Protein AF-A0A2L2Z3V4-F1 (afdb_monomer)

Foldseek 3Di:
DVFWPDKDFPDWDADPQKTKTKMKTWGQDPDPPVCCVVQDPDSIWIKIKIWIQRVVQRKIKIWIWTPRCCQAKIKIKIWMWGADPVDRPDIDIDIDIDIDGDDDPCVVVVVVD

Mean predicted aligned error: 7.24 Å

pLDDT: mean 84.67, std 14.36, range [53.47, 98.5]

Secondary structure (DSSP, 8-state):
-TTEEEEEEEEEEEETTEEEEEEEEEEE----HHHHHHH-S--EEEEEEEEEEETTTTEEEEEEEE-TTTTTEEEEEEEEEEEETTEEEEEEEEEEEEEEE-SSS-HHHHHT-

InterPro domains:
  IPR006797 PRELI/MSF1 domain [PF04707] (9-112)
  IPR006797 PRELI/MSF1 domain [PS50904] (1-113)
  IPR037365 Slowmo/Ups family [PTHR11158] (7-113)

Structure (mmCIF, N/CA/C/O backbone):
data_AF-A0A2L2Z3V4-F1
#
_entry.id   AF-A0A2L2Z3V4-F1
#
loop_
_atom_site.group_PDB
_atom_site.id
_atom_site.type_symbol
_atom_site.label_atom_id
_atom_site.label_alt_id
_atom_site.label_comp_id
_atom_site.label_asym_id
_atom_site.label_entity_id
_atom_site.label_seq_id
_atom_site.pdbx_PDB_ins_code
_atom_site.Cartn_x
_atom_site.Cartn_y
_atom_site.Cartn_z
_atom_site.occupancy
_atom_site.B_iso_or_equiv
_atom_site.auth_seq_id
_atom_site.auth_comp_id
_atom_site.auth_asym_id
_atom_site.auth_atom_id
_atom_site.pdbx_PDB_model_num
ATOM 1 N N . ASN A 1 1 ? -1.690 13.731 -5.949 1.00 60.56 1 ASN A N 1
ATOM 2 C CA . ASN A 1 1 ? -0.292 13.467 -6.341 1.00 60.56 1 ASN A CA 1
ATOM 3 C C . ASN A 1 1 ? -0.248 13.404 -7.866 1.00 60.56 1 ASN A C 1
ATOM 5 O O . ASN A 1 1 ? -0.842 12.477 -8.400 1.00 60.56 1 ASN A O 1
ATOM 9 N N . PRO A 1 2 ? 0.359 14.386 -8.558 1.00 70.00 2 PRO A N 1
ATOM 10 C CA . PRO A 1 2 ? 0.360 14.459 -10.025 1.00 70.00 2 PRO A CA 1
ATOM 11 C C . PRO A 1 2 ? 1.185 13.353 -10.701 1.00 70.00 2 PRO A C 1
ATOM 13 O O . PRO A 1 2 ? 1.034 13.143 -11.897 1.00 70.00 2 PRO A O 1
ATOM 16 N N . ALA A 1 3 ? 2.038 12.646 -9.952 1.00 76.88 3 ALA A N 1
ATOM 17 C CA . ALA A 1 3 ? 2.836 11.541 -10.474 1.00 76.88 3 ALA A CA 1
ATOM 18 C C . ALA A 1 3 ? 2.054 10.220 -10.574 1.00 76.88 3 ALA A C 1
ATOM 20 O O . ALA A 1 3 ? 2.490 9.314 -11.277 1.00 76.88 3 ALA A O 1
ATOM 21 N N . VAL A 1 4 ? 0.918 10.078 -9.878 1.00 80.75 4 VAL A N 1
ATOM 22 C CA . VAL A 1 4 ? 0.063 8.884 -9.979 1.00 80.75 4 VAL A CA 1
ATOM 23 C C . VAL A 1 4 ? -0.843 9.045 -11.190 1.00 80.75 4 VAL A C 1
ATOM 25 O O . VAL A 1 4 ? -1.701 9.925 -11.207 1.00 80.75 4 VAL A O 1
ATOM 28 N N . GLU A 1 5 ? -0.653 8.198 -12.196 1.00 85.25 5 GLU A N 1
ATOM 29 C CA . GLU A 1 5 ? -1.420 8.259 -13.442 1.00 85.25 5 GLU A CA 1
ATOM 30 C C . GLU A 1 5 ? -2.693 7.430 -13.373 1.00 85.25 5 GLU A C 1
ATOM 32 O O . GLU A 1 5 ? -3.724 7.819 -13.918 1.00 85.25 5 GLU A O 1
ATOM 37 N N . ALA A 1 6 ? -2.627 6.282 -12.701 1.00 87.06 6 ALA A N 1
ATOM 38 C CA . ALA A 1 6 ? -3.772 5.406 -12.552 1.00 87.06 6 ALA A CA 1
ATOM 39 C C . ALA A 1 6 ? -3.699 4.593 -11.262 1.00 87.06 6 ALA A C 1
ATOM 41 O O . ALA A 1 6 ? -2.627 4.299 -10.730 1.00 87.06 6 ALA A O 1
ATOM 42 N N . LEU A 1 7 ? -4.873 4.201 -10.782 1.00 92.25 7 LEU A N 1
ATOM 43 C CA . LEU A 1 7 ? -5.041 3.312 -9.646 1.00 92.25 7 LEU A CA 1
ATOM 44 C C . LEU A 1 7 ? -6.208 2.381 -9.950 1.00 92.25 7 LEU A C 1
ATOM 46 O O . LEU A 1 7 ? -7.317 2.837 -10.225 1.00 92.25 7 LEU A O 1
ATOM 50 N N . TYR A 1 8 ? -5.951 1.082 -9.886 1.00 95.31 8 TYR A N 1
ATOM 51 C CA . TYR A 1 8 ? -6.935 0.044 -10.163 1.00 95.31 8 TYR A CA 1
ATOM 52 C C . TYR A 1 8 ? -7.129 -0.829 -8.932 1.00 95.31 8 TYR A C 1
ATOM 54 O O . TYR A 1 8 ? -6.162 -1.218 -8.281 1.00 95.31 8 TYR A O 1
ATOM 62 N N . ILE A 1 9 ? -8.382 -1.154 -8.616 1.00 97.06 9 ILE A N 1
ATOM 63 C CA . ILE A 1 9 ? -8.702 -2.178 -7.620 1.00 97.06 9 ILE A CA 1
ATOM 64 C C . ILE A 1 9 ? -8.647 -3.516 -8.346 1.00 97.06 9 ILE A C 1
ATOM 66 O O . ILE A 1 9 ? -9.448 -3.761 -9.243 1.00 97.06 9 ILE A O 1
ATOM 70 N N . VAL A 1 10 ? -7.676 -4.345 -7.977 1.00 97.12 10 VAL A N 1
ATOM 71 C CA . VAL A 1 10 ? -7.502 -5.684 -8.550 1.00 97.12 10 VAL A CA 1
ATOM 72 C C . VAL A 1 10 ? -8.449 -6.660 -7.868 1.00 97.12 10 VAL A C 1
ATOM 74 O O . VAL A 1 10 ? -9.088 -7.463 -8.537 1.00 97.12 10 VAL A O 1
ATOM 77 N N . ASP A 1 11 ? -8.562 -6.557 -6.544 1.00 97.56 11 ASP A N 1
ATOM 78 C CA . ASP A 1 11 ? -9.466 -7.377 -5.749 1.00 97.56 11 ASP A CA 1
ATOM 79 C C . ASP A 1 11 ? -9.924 -6.624 -4.495 1.00 97.56 11 ASP A C 1
ATOM 81 O O . ASP A 1 11 ? -9.239 -5.725 -3.987 1.00 97.56 11 ASP A O 1
ATOM 85 N N . ARG A 1 12 ? -11.108 -6.977 -3.998 1.00 97.94 12 ARG A N 1
ATOM 86 C CA . ARG A 1 12 ? -11.669 -6.445 -2.761 1.00 97.94 12 ARG A CA 1
ATOM 87 C C . ARG A 1 12 ? -12.606 -7.461 -2.136 1.00 97.94 12 ARG A C 1
ATOM 89 O O . ARG A 1 12 ? -13.625 -7.820 -2.720 1.00 97.94 12 ARG A O 1
ATOM 96 N N . LEU A 1 13 ? -12.316 -7.819 -0.894 1.00 97.56 13 LEU A N 1
ATOM 97 C CA . LEU A 1 13 ? -13.096 -8.790 -0.143 1.00 97.56 13 LEU A CA 1
ATOM 98 C C . LEU A 1 13 ? -13.209 -8.399 1.325 1.00 97.56 13 LEU A C 1
ATOM 100 O O . LEU A 1 13 ? -12.453 -7.575 1.838 1.00 97.56 13 LEU A O 1
ATOM 104 N N . ILE A 1 14 ? -14.167 -9.012 2.009 1.00 97.56 14 ILE A N 1
ATOM 105 C CA . ILE A 1 14 ? -14.302 -8.910 3.458 1.00 97.56 14 ILE A CA 1
ATOM 106 C C . ILE A 1 14 ? -13.908 -10.260 4.048 1.00 97.56 14 ILE A C 1
ATOM 108 O O . ILE A 1 14 ? -14.489 -11.283 3.696 1.00 97.56 14 ILE A O 1
ATOM 112 N N . SER A 1 15 ? -12.949 -10.252 4.969 1.00 95.12 15 SER A N 1
ATOM 113 C CA . SER A 1 15 ? -12.515 -11.429 5.720 1.00 95.12 15 SER A CA 1
ATOM 114 C C . SER A 1 15 ? -12.573 -11.109 7.206 1.00 95.12 15 SER A C 1
ATOM 116 O O . SER A 1 15 ? -11.986 -10.129 7.648 1.00 95.12 15 SER A O 1
ATOM 118 N N . ASN A 1 16 ? -13.316 -11.891 7.993 1.00 93.81 16 ASN A N 1
ATOM 119 C CA . ASN A 1 16 ? -13.443 -11.691 9.444 1.00 93.81 16 ASN A CA 1
ATOM 120 C C . ASN A 1 16 ? -13.804 -10.247 9.863 1.00 93.81 16 ASN A C 1
ATOM 122 O O . ASN A 1 16 ? -13.290 -9.735 10.854 1.00 93.81 16 ASN A O 1
ATOM 126 N N . VAL A 1 17 ? -14.709 -9.588 9.124 1.00 94.75 17 VAL A N 1
ATOM 127 C CA . VAL A 1 17 ? -15.132 -8.182 9.348 1.00 94.75 17 VAL A CA 1
ATOM 128 C C . VAL A 1 17 ? -14.046 -7.142 8.995 1.00 94.75 17 VAL A C 1
ATOM 130 O O . VAL A 1 17 ? -14.266 -5.944 9.145 1.00 94.75 17 VAL A O 1
ATOM 133 N N . VAL A 1 18 ? -12.902 -7.567 8.460 1.00 97.50 18 VAL A N 1
ATOM 134 C CA . VAL A 1 18 ? -11.852 -6.694 7.918 1.00 97.50 18 VAL A CA 1
ATOM 135 C C . VAL A 1 18 ? -12.051 -6.546 6.413 1.00 97.50 18 VAL A C 1
ATOM 137 O O . VAL A 1 18 ? -12.184 -7.539 5.695 1.00 97.50 18 VAL A O 1
ATOM 140 N N . LEU A 1 19 ? -12.075 -5.306 5.923 1.00 98.25 19 LEU A N 1
ATOM 141 C CA . LEU A 1 19 ? -12.087 -5.027 4.489 1.00 98.25 19 LEU A CA 1
ATOM 142 C C . LEU A 1 19 ? -10.654 -5.101 3.965 1.00 98.25 19 LEU A C 1
ATOM 144 O O . LEU A 1 19 ? -9.817 -4.279 4.334 1.00 98.25 19 LEU A O 1
ATOM 148 N N . MET A 1 20 ? -10.397 -6.059 3.085 1.00 98.31 20 MET A N 1
ATOM 149 C CA . MET A 1 20 ? -9.118 -6.244 2.411 1.00 98.31 20 MET A CA 1
ATOM 150 C C . MET A 1 20 ? -9.253 -5.738 0.976 1.00 98.31 20 MET A C 1
ATOM 152 O O . MET A 1 20 ? -10.218 -6.053 0.279 1.00 98.31 20 MET A O 1
ATOM 156 N N . THR A 1 21 ? -8.324 -4.899 0.531 1.00 98.50 21 THR A N 1
ATOM 157 C CA . THR A 1 21 ? -8.296 -4.387 -0.845 1.00 98.50 21 THR A CA 1
ATOM 158 C C . THR A 1 21 ? -6.890 -4.519 -1.406 1.00 98.50 21 THR A C 1
ATOM 160 O O . THR A 1 21 ? -5.931 -4.056 -0.791 1.00 98.50 21 THR A O 1
ATOM 163 N N . LEU A 1 22 ? -6.792 -5.098 -2.600 1.00 98.06 22 LEU A N 1
ATOM 164 C CA . LEU A 1 22 ? -5.581 -5.127 -3.406 1.00 98.06 22 LEU A CA 1
ATOM 165 C C . LEU A 1 22 ? -5.693 -4.082 -4.516 1.00 98.06 22 LEU A C 1
ATOM 167 O O . LEU A 1 22 ? -6.642 -4.089 -5.307 1.00 98.06 22 LEU A O 1
ATOM 171 N N . ARG A 1 23 ? -4.714 -3.184 -4.588 1.00 97.69 23 ARG A N 1
ATOM 172 C CA . ARG A 1 23 ? -4.629 -2.134 -5.600 1.00 97.69 23 ARG A CA 1
ATOM 173 C C . ARG A 1 23 ? -3.353 -2.269 -6.416 1.00 97.69 23 ARG A C 1
ATOM 175 O O . ARG A 1 23 ? -2.289 -2.567 -5.880 1.0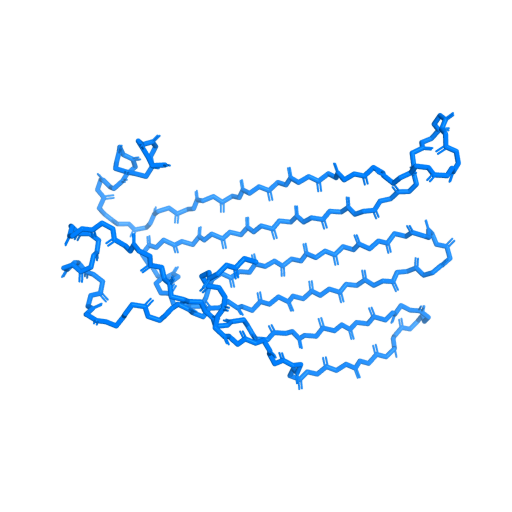0 97.69 23 ARG A O 1
ATOM 182 N N . LEU A 1 24 ? -3.475 -2.010 -7.712 1.00 96.38 24 LEU A N 1
ATOM 183 C CA . LEU A 1 24 ? -2.353 -1.769 -8.607 1.00 96.38 24 LEU A CA 1
ATOM 184 C C . LEU A 1 24 ? -2.264 -0.263 -8.845 1.00 96.38 24 LEU A C 1
ATOM 186 O O . LEU A 1 24 ? -3.209 0.357 -9.336 1.00 96.38 24 LEU A O 1
ATOM 190 N N . ILE A 1 25 ? -1.129 0.317 -8.489 1.00 93.94 25 ILE A N 1
ATOM 191 C CA . ILE A 1 25 ? -0.836 1.735 -8.657 1.00 93.94 25 ILE A CA 1
ATOM 192 C C . ILE A 1 25 ? 0.115 1.876 -9.838 1.00 93.94 25 ILE A C 1
ATOM 194 O O . ILE A 1 25 ? 1.114 1.165 -9.920 1.00 93.94 25 ILE A O 1
ATOM 198 N N . CYS A 1 26 ? -0.197 2.804 -10.732 1.00 90.25 26 CYS A N 1
ATOM 199 C CA . CYS A 1 26 ? 0.645 3.205 -11.846 1.00 90.25 26 CYS A CA 1
ATOM 200 C C . CYS A 1 26 ? 1.071 4.657 -11.634 1.00 90.25 26 CYS A C 1
ATOM 202 O O . CYS A 1 26 ? 0.227 5.547 -11.479 1.00 90.25 26 CYS A O 1
ATOM 204 N N . SER A 1 27 ? 2.374 4.907 -11.611 1.00 85.44 27 SER A N 1
ATOM 205 C CA . SER A 1 27 ? 2.931 6.243 -11.444 1.00 85.44 27 SER A CA 1
ATOM 206 C C . SER A 1 27 ? 4.061 6.506 -12.425 1.00 85.44 27 SER A C 1
ATOM 208 O O . SER A 1 27 ? 4.873 5.630 -12.711 1.00 85.44 27 SER A O 1
ATOM 210 N N . LYS A 1 28 ? 4.141 7.736 -12.932 1.00 77.94 28 LYS A N 1
ATOM 211 C CA . LYS A 1 28 ? 5.307 8.197 -13.680 1.00 77.94 28 LYS A CA 1
ATOM 212 C C . LYS A 1 28 ? 6.272 8.884 -12.740 1.00 77.94 28 LYS A C 1
ATOM 214 O O . LYS A 1 28 ? 5.994 9.970 -12.234 1.00 77.94 28 LYS A O 1
ATOM 219 N N . TRP A 1 29 ? 7.422 8.257 -12.531 1.00 66.75 29 TRP A N 1
ATOM 220 C CA . TRP A 1 29 ? 8.487 8.86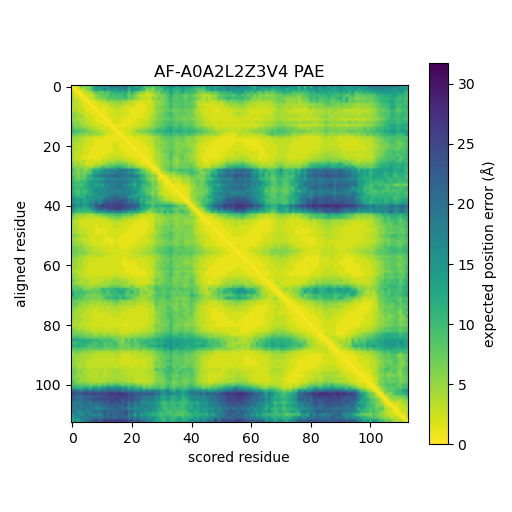3 -11.749 1.00 66.75 29 TRP A CA 1
ATOM 221 C C . TRP A 1 29 ? 9.316 9.766 -12.652 1.00 66.75 29 TRP A C 1
ATOM 223 O O . TRP A 1 29 ? 9.717 9.391 -13.758 1.00 66.75 29 TRP A O 1
ATOM 233 N N . GLY A 1 30 ? 9.612 10.965 -12.159 1.00 60.69 30 GLY A N 1
ATOM 234 C CA . GLY A 1 30 ? 10.690 11.786 -12.694 1.00 60.69 30 GLY A CA 1
ATOM 235 C C . GLY A 1 30 ? 12.027 11.181 -12.287 1.00 60.69 30 GLY A C 1
ATOM 236 O O . GLY A 1 30 ? 12.719 11.757 -11.457 1.00 60.69 30 GLY A O 1
ATOM 237 N N . LEU A 1 31 ? 12.359 9.994 -12.809 1.00 62.66 31 LEU A N 1
ATOM 238 C CA . LEU A 1 31 ? 13.636 9.363 -12.505 1.00 62.66 31 LEU A CA 1
ATOM 239 C C . LEU A 1 31 ? 14.770 10.289 -12.964 1.00 62.66 31 LEU A C 1
ATOM 241 O O . LEU A 1 31 ? 14.738 10.764 -14.109 1.00 62.66 31 LEU A O 1
ATOM 245 N N . PRO A 1 32 ? 15.783 10.536 -12.116 1.00 63.41 32 PRO A N 1
ATOM 246 C CA . PRO A 1 32 ? 16.982 11.224 -12.560 1.00 63.41 32 PRO A CA 1
ATOM 247 C C . PRO A 1 32 ? 17.623 10.463 -13.731 1.00 63.41 32 PRO A C 1
ATOM 249 O O . PRO A 1 32 ? 17.473 9.249 -13.889 1.00 63.41 32 PRO A O 1
ATOM 252 N N . SER A 1 33 ? 18.330 11.191 -14.594 1.00 67.00 33 SER A N 1
ATOM 253 C CA . SER A 1 33 ? 18.826 10.677 -15.879 1.00 67.00 33 SER A CA 1
ATOM 254 C C . SER A 1 33 ? 19.748 9.458 -15.753 1.00 67.00 33 SER A C 1
ATOM 256 O O . SER A 1 33 ? 19.778 8.623 -16.659 1.00 67.00 33 SER A O 1
ATOM 258 N N . TRP A 1 34 ? 20.468 9.325 -14.633 1.00 65.62 34 TRP A N 1
ATOM 259 C CA . TRP A 1 34 ? 21.286 8.150 -14.327 1.00 65.62 34 TRP A CA 1
ATOM 260 C C . TRP A 1 34 ? 20.418 6.904 -14.081 1.00 65.62 34 TRP A C 1
ATOM 262 O O . TRP A 1 34 ? 20.705 5.846 -14.638 1.00 65.62 34 TRP A O 1
ATOM 272 N N . ALA A 1 35 ? 19.319 7.045 -13.334 1.00 63.72 35 ALA A N 1
ATOM 273 C CA . ALA A 1 35 ? 18.409 5.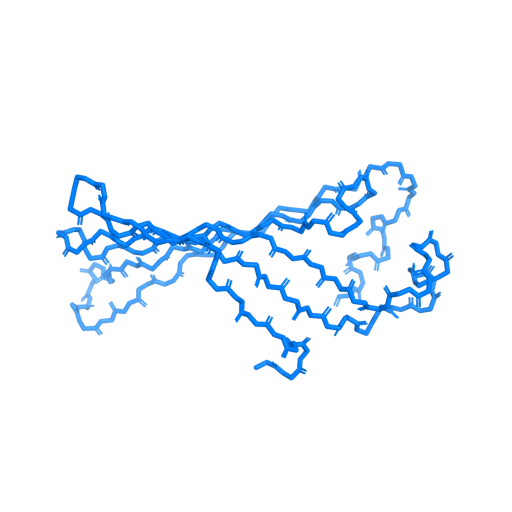952 -13.001 1.00 63.72 35 ALA A CA 1
ATOM 274 C C . ALA A 1 35 ? 17.629 5.508 -14.241 1.00 63.72 35 ALA A C 1
ATOM 276 O O . ALA A 1 35 ? 17.557 4.320 -14.532 1.00 63.72 35 ALA A O 1
ATOM 277 N N . ALA A 1 36 ? 17.152 6.459 -15.049 1.00 66.81 36 ALA A N 1
ATOM 278 C CA . ALA A 1 36 ? 16.469 6.165 -16.309 1.00 66.81 36 ALA A CA 1
ATOM 279 C C . ALA A 1 36 ? 17.355 5.409 -17.324 1.00 66.81 36 ALA A C 1
ATOM 281 O O . ALA A 1 36 ? 16.852 4.612 -18.114 1.00 66.81 36 ALA A O 1
ATOM 282 N N . ARG A 1 37 ? 18.676 5.644 -17.314 1.00 67.75 37 ARG A N 1
ATOM 283 C CA . ARG A 1 37 ? 19.638 4.919 -18.163 1.00 67.75 37 ARG A CA 1
ATOM 284 C C . ARG A 1 37 ? 19.904 3.497 -17.679 1.00 67.75 37 ARG A C 1
ATOM 286 O O . ARG A 1 37 ? 20.085 2.617 -18.512 1.00 67.75 37 ARG A O 1
ATOM 293 N N . LEU A 1 38 ? 19.953 3.292 -16.365 1.00 63.25 38 LEU A N 1
ATOM 294 C CA . LEU A 1 38 ? 20.236 1.988 -15.765 1.00 63.25 38 LEU A CA 1
ATOM 295 C C . LEU A 1 38 ? 19.023 1.050 -15.837 1.00 63.25 38 LEU A C 1
ATOM 297 O O . LEU A 1 38 ? 19.170 -0.144 -16.063 1.00 63.25 38 LEU A O 1
ATOM 301 N N . LEU A 1 39 ? 17.831 1.618 -15.659 1.00 61.75 39 LEU A N 1
ATOM 302 C CA . LEU A 1 39 ? 16.583 0.888 -15.460 1.00 61.75 39 LEU A CA 1
ATOM 303 C C . LEU A 1 39 ? 15.784 0.672 -16.762 1.00 61.75 39 LEU A C 1
ATOM 305 O O . LEU A 1 39 ? 14.824 -0.088 -16.789 1.00 61.75 39 LEU A O 1
ATOM 309 N N . GLY A 1 40 ? 16.205 1.279 -17.873 1.00 58.22 40 GLY A N 1
ATOM 310 C CA . GLY A 1 40 ? 15.486 1.193 -19.143 1.00 58.22 40 GLY A CA 1
ATOM 311 C C . GLY A 1 40 ? 14.358 2.223 -19.231 1.00 58.22 40 GLY A C 1
ATOM 312 O O . GLY A 1 40 ? 13.721 2.588 -18.247 1.00 58.22 40 GLY A O 1
ATOM 313 N N . ALA A 1 41 ? 14.156 2.754 -20.435 1.00 53.47 41 ALA A N 1
ATOM 314 C CA . ALA A 1 41 ? 13.506 4.040 -20.692 1.00 53.47 41 ALA A CA 1
ATOM 315 C C . ALA A 1 41 ? 11.970 4.085 -20.537 1.00 53.47 41 ALA A C 1
ATOM 317 O O . ALA A 1 41 ? 11.342 4.960 -21.135 1.00 53.47 41 ALA A O 1
ATOM 318 N N . ASP A 1 42 ? 11.364 3.217 -19.725 1.00 60.19 42 ASP A N 1
ATOM 319 C CA . ASP A 1 42 ? 9.951 3.344 -19.371 1.00 60.19 42 ASP A CA 1
ATOM 320 C C . ASP A 1 42 ? 9.808 3.999 -17.995 1.00 60.19 42 ASP A C 1
ATOM 322 O O . ASP A 1 42 ? 10.126 3.432 -16.954 1.00 60.19 42 ASP A O 1
ATOM 326 N N . LYS A 1 43 ? 9.328 5.247 -17.995 1.00 67.81 43 LYS A N 1
ATOM 327 C CA . LYS A 1 43 ? 9.140 6.077 -16.788 1.00 67.81 43 LYS A CA 1
ATOM 328 C C . LYS A 1 43 ? 7.981 5.602 -15.905 1.00 67.81 43 LYS A C 1
ATOM 330 O O . LYS A 1 43 ? 7.705 6.221 -14.877 1.00 67.81 43 LYS A O 1
ATOM 335 N N . THR A 1 44 ? 7.268 4.570 -16.345 1.00 76.31 44 THR A N 1
ATOM 336 C CA . THR A 1 44 ? 6.059 4.055 -15.713 1.00 76.31 44 THR A CA 1
ATOM 337 C C . THR A 1 44 ? 6.437 3.004 -14.676 1.00 76.31 44 THR A C 1
ATOM 339 O O . THR A 1 44 ? 6.847 1.892 -15.006 1.00 76.31 44 THR A O 1
ATOM 342 N N . CYS A 1 45 ? 6.279 3.353 -13.406 1.00 82.06 45 CYS A N 1
ATOM 343 C CA . CYS A 1 45 ? 6.465 2.445 -12.292 1.00 82.06 45 CYS A CA 1
ATOM 344 C C . CYS A 1 45 ? 5.118 1.903 -11.827 1.00 82.06 45 CYS A C 1
ATOM 346 O O . CYS A 1 45 ? 4.133 2.632 -11.696 1.00 82.06 45 CYS A O 1
ATOM 348 N N . TYR A 1 46 ? 5.110 0.616 -11.515 1.00 89.75 46 TYR A N 1
ATOM 349 C CA . TYR A 1 46 ? 3.981 -0.067 -10.921 1.00 89.75 46 TYR A CA 1
ATOM 350 C C . TYR A 1 46 ? 4.284 -0.380 -9.464 1.00 89.75 46 TYR A C 1
ATOM 352 O O . TYR A 1 46 ? 5.417 -0.717 -9.114 1.00 89.75 46 TYR A O 1
ATOM 360 N N . ALA A 1 47 ? 3.261 -0.310 -8.625 1.00 92.38 47 ALA A N 1
ATOM 361 C CA . ALA A 1 47 ? 3.314 -0.764 -7.247 1.00 92.38 47 ALA A CA 1
ATOM 362 C C . ALA A 1 47 ? 2.054 -1.559 -6.909 1.00 92.38 47 ALA A C 1
ATOM 364 O O . ALA A 1 47 ? 0.956 -1.230 -7.360 1.00 92.38 47 ALA A O 1
ATOM 365 N N . SER A 1 48 ? 2.216 -2.606 -6.108 1.00 96.38 48 SER A N 1
ATOM 366 C CA . SER A 1 48 ? 1.105 -3.320 -5.490 1.00 96.38 48 SER A CA 1
ATOM 367 C C . SER A 1 48 ? 0.891 -2.772 -4.092 1.00 96.38 48 SER A C 1
ATOM 369 O O . SER A 1 48 ? 1.836 -2.718 -3.303 1.00 96.38 48 SER A O 1
ATOM 371 N N . GLU A 1 49 ? -0.345 -2.429 -3.771 1.00 97.88 49 GLU A N 1
ATOM 372 C CA . GLU A 1 49 ? -0.734 -1.973 -2.447 1.00 97.88 49 GLU A CA 1
ATOM 373 C C . GLU A 1 49 ? -1.809 -2.895 -1.882 1.00 97.88 49 GLU A C 1
ATOM 375 O O . GLU A 1 49 ? -2.880 -3.065 -2.469 1.00 97.88 49 GLU A O 1
ATOM 380 N N . HIS A 1 50 ? -1.523 -3.481 -0.725 1.00 97.94 50 HIS A N 1
ATOM 381 C CA . HIS A 1 50 ? -2.486 -4.240 0.054 1.00 97.94 50 HIS A CA 1
ATOM 382 C C . HIS A 1 50 ? -2.929 -3.398 1.245 1.00 97.94 50 HIS A C 1
ATOM 384 O O . HIS A 1 50 ? -2.099 -2.958 2.040 1.00 97.94 50 HIS A O 1
ATOM 390 N N . SER A 1 51 ? -4.232 -3.158 1.367 1.00 97.88 51 SER A N 1
ATOM 391 C CA . SER A 1 51 ? -4.793 -2.409 2.487 1.00 97.88 51 SER A CA 1
ATOM 392 C C . SER A 1 51 ? -5.829 -3.214 3.247 1.00 97.88 51 SER A C 1
ATOM 394 O O . SER A 1 51 ? -6.710 -3.821 2.639 1.00 97.88 51 SER A O 1
ATOM 396 N N . GLU A 1 52 ? -5.766 -3.118 4.567 1.00 98.31 52 GLU A N 1
ATOM 397 C CA . GLU A 1 52 ? -6.698 -3.729 5.502 1.00 98.31 52 GLU A CA 1
ATOM 398 C C . GLU A 1 52 ? -7.366 -2.637 6.333 1.00 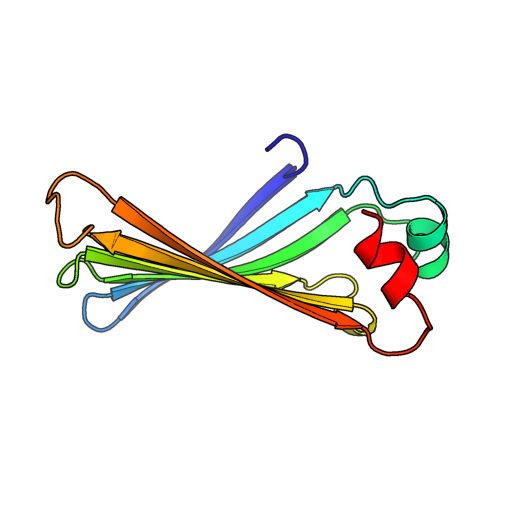98.31 52 GLU A C 1
ATOM 400 O O . GLU A 1 52 ? -6.691 -1.767 6.885 1.00 98.31 52 GLU A O 1
ATOM 405 N N . VAL A 1 53 ? -8.693 -2.679 6.430 1.00 98.50 53 VAL A N 1
ATOM 406 C CA . VAL A 1 53 ? -9.477 -1.765 7.264 1.00 98.50 53 VAL A CA 1
ATOM 407 C C . VAL A 1 53 ? -10.247 -2.582 8.285 1.00 98.50 53 VAL A C 1
ATOM 409 O O . VAL A 1 53 ? -11.163 -3.329 7.935 1.00 98.50 53 VAL A O 1
ATOM 412 N N . ASN A 1 54 ? -9.884 -2.425 9.554 1.00 97.56 54 ASN A N 1
ATOM 413 C CA . ASN A 1 54 ? -10.581 -3.023 10.677 1.00 97.56 54 ASN A CA 1
ATOM 414 C C . ASN A 1 54 ? -11.488 -1.969 11.340 1.00 97.56 54 ASN A C 1
ATOM 416 O O . ASN A 1 54 ? -10.994 -1.103 12.068 1.00 97.56 54 ASN A O 1
ATOM 420 N N . PRO A 1 55 ? -12.816 -2.033 11.132 1.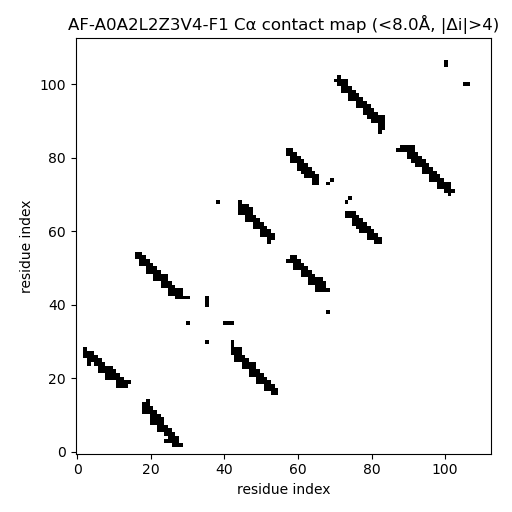00 96.44 55 PRO A N 1
ATOM 421 C CA . PRO A 1 55 ? -13.740 -1.050 11.688 1.00 96.44 55 PRO A CA 1
ATOM 422 C C . PRO A 1 55 ? -13.917 -1.174 13.207 1.00 96.44 55 PRO A C 1
ATOM 424 O O . PRO A 1 55 ? -14.298 -0.193 13.839 1.00 96.44 55 PRO A O 1
ATOM 427 N N . LYS A 1 56 ? -13.642 -2.345 13.806 1.00 95.25 56 LYS A N 1
ATOM 428 C CA . LYS A 1 56 ? -13.755 -2.544 15.261 1.00 95.25 56 LYS A CA 1
ATOM 429 C C . LYS A 1 56 ? -12.644 -1.809 16.001 1.00 95.25 56 LYS A C 1
ATOM 431 O O . LYS A 1 56 ? -12.919 -1.060 16.929 1.00 95.25 56 LYS A O 1
ATOM 436 N N . GLU A 1 57 ? -11.416 -1.971 15.521 1.00 94.50 57 GLU A N 1
ATOM 437 C CA . GLU A 1 57 ? -10.236 -1.310 16.092 1.00 94.50 57 GLU A CA 1
ATOM 438 C C . GLU A 1 57 ? -10.060 0.129 15.577 1.00 94.50 57 GLU A C 1
ATOM 440 O O . GLU A 1 57 ? -9.222 0.871 16.080 1.00 94.50 57 GLU A O 1
ATOM 445 N N . LYS A 1 58 ? -10.842 0.538 14.564 1.00 95.94 58 LYS A N 1
ATOM 446 C CA . LYS A 1 58 ? -10.675 1.803 13.825 1.00 95.94 58 LYS A CA 1
ATOM 447 C C . LYS A 1 58 ? -9.258 1.955 13.248 1.00 95.94 58 LYS A C 1
ATOM 449 O O . LYS A 1 58 ? -8.720 3.058 13.182 1.00 95.94 58 LYS A O 1
ATOM 454 N N . VAL A 1 59 ? -8.657 0.839 12.831 1.00 97.31 59 VAL A N 1
ATOM 455 C CA . VAL A 1 59 ? -7.298 0.790 12.277 1.00 97.31 59 VAL A CA 1
ATOM 456 C C . VAL A 1 59 ? -7.357 0.521 10.781 1.00 97.31 59 VAL A C 1
ATOM 458 O O . VAL A 1 59 ? -8.071 -0.374 10.328 1.00 97.31 59 VAL A O 1
ATOM 461 N N . MET A 1 60 ? -6.571 1.278 10.021 1.00 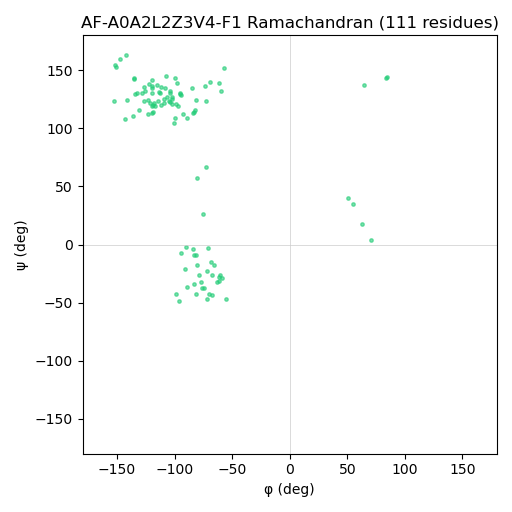98.31 60 MET A N 1
ATOM 462 C CA . MET A 1 60 ? -6.325 1.033 8.605 1.00 98.31 60 MET A CA 1
ATOM 463 C C . MET A 1 60 ? -4.825 0.885 8.369 1.00 98.31 60 MET A C 1
ATOM 465 O O . MET A 1 60 ? -4.050 1.784 8.690 1.00 98.31 60 MET A O 1
ATOM 469 N N . THR A 1 61 ? -4.418 -0.233 7.779 1.00 98.19 61 THR A N 1
ATOM 470 C CA . THR A 1 61 ? -3.025 -0.500 7.412 1.00 98.19 61 THR A CA 1
ATOM 471 C C . THR A 1 61 ? -2.907 -0.599 5.904 1.00 98.19 61 THR A C 1
ATOM 473 O O . THR A 1 61 ? -3.750 -1.211 5.254 1.00 98.19 61 THR A O 1
ATOM 476 N N . LEU A 1 62 ? -1.865 0.006 5.345 1.00 98.19 62 LEU A N 1
ATOM 477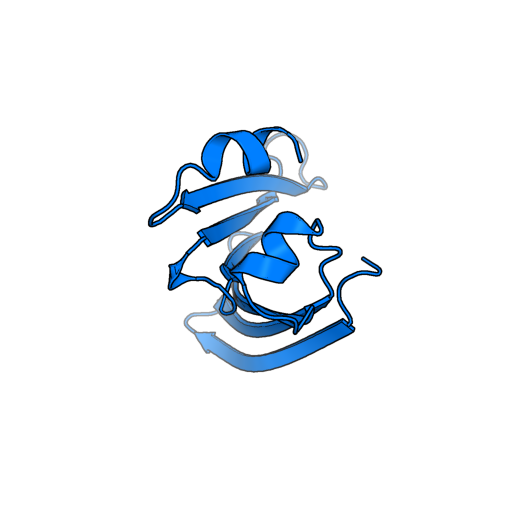 C CA . LEU A 1 62 ? -1.520 -0.074 3.935 1.00 98.19 62 LEU A CA 1
ATOM 478 C C . LEU A 1 62 ? -0.079 -0.553 3.832 1.00 98.19 62 LEU A C 1
ATOM 480 O O . LEU A 1 62 ? 0.793 -0.039 4.532 1.00 98.19 62 LEU A O 1
ATOM 484 N N . LEU A 1 63 ? 0.152 -1.540 2.977 1.00 97.88 63 LEU A N 1
ATOM 485 C CA . LEU A 1 63 ? 1.468 -2.057 2.645 1.00 97.88 63 LEU A CA 1
ATOM 486 C C . LEU A 1 63 ? 1.661 -1.950 1.137 1.00 97.88 63 LEU A C 1
ATOM 488 O O . LEU A 1 63 ? 1.001 -2.656 0.371 1.00 97.88 63 LEU A O 1
ATOM 492 N N . THR A 1 64 ? 2.580 -1.087 0.729 1.00 96.31 64 THR A N 1
ATOM 493 C CA . THR A 1 64 ? 2.881 -0.807 -0.672 1.00 96.31 64 THR A CA 1
ATOM 494 C C . THR A 1 64 ? 4.271 -1.316 -1.007 1.00 96.31 64 THR A C 1
ATOM 496 O O . THR A 1 64 ? 5.231 -1.022 -0.302 1.00 96.31 64 THR A O 1
ATOM 499 N N . ASN A 1 65 ? 4.378 -2.069 -2.100 1.00 93.69 65 ASN A N 1
ATOM 500 C CA . ASN A 1 65 ? 5.638 -2.578 -2.634 1.00 93.69 65 ASN A CA 1
ATOM 501 C C . ASN A 1 65 ? 5.748 -2.176 -4.104 1.00 93.69 65 ASN A C 1
ATOM 503 O O . ASN A 1 65 ? 4.777 -2.324 -4.854 1.00 93.69 65 ASN A O 1
ATOM 507 N N . ASN A 1 66 ? 6.912 -1.700 -4.542 1.00 89.12 66 ASN A N 1
ATOM 508 C CA . ASN A 1 66 ? 7.146 -1.495 -5.968 1.00 89.12 66 ASN A CA 1
ATOM 509 C C . ASN A 1 66 ? 7.243 -2.841 -6.704 1.00 89.12 66 ASN A C 1
ATOM 511 O O . ASN A 1 66 ? 7.839 -3.800 -6.221 1.00 89.12 66 ASN A O 1
ATOM 515 N N . LEU A 1 67 ? 6.649 -2.899 -7.893 1.00 86.62 67 LEU A N 1
ATOM 516 C CA . LEU A 1 67 ? 6.736 -4.034 -8.811 1.00 86.62 67 LEU A CA 1
ATOM 517 C C . LEU A 1 67 ? 7.779 -3.768 -9.896 1.00 86.62 67 LEU A C 1
ATOM 519 O O . LEU A 1 67 ? 8.573 -4.646 -10.219 1.00 86.62 67 LEU A O 1
ATOM 523 N N . THR A 1 68 ? 7.812 -2.549 -10.440 1.00 80.94 68 THR A N 1
ATOM 524 C CA . THR A 1 68 ? 8.870 -2.143 -11.373 1.00 80.94 68 THR A CA 1
ATOM 525 C C . THR A 1 68 ? 10.170 -1.908 -10.607 1.00 80.94 68 THR A C 1
ATOM 527 O O . THR A 1 68 ? 10.156 -1.270 -9.554 1.00 80.94 68 THR A O 1
ATOM 530 N N . PHE A 1 69 ? 11.287 -2.402 -11.147 1.00 74.12 69 PHE A N 1
ATOM 531 C CA . PHE A 1 69 ? 12.641 -2.269 -10.588 1.00 74.12 69 PHE A CA 1
ATOM 532 C C . PHE A 1 69 ? 12.857 -2.920 -9.216 1.00 74.12 69 PHE A C 1
ATOM 534 O O . PHE A 1 69 ? 13.826 -2.612 -8.530 1.00 74.12 69 PHE A O 1
ATOM 541 N N . CYS A 1 70 ? 11.974 -3.830 -8.793 1.00 71.38 70 CYS A N 1
ATOM 542 C CA . CYS A 1 70 ? 12.065 -4.484 -7.483 1.00 71.38 70 CYS A CA 1
ATOM 543 C C . CYS A 1 70 ? 13.293 -5.402 -7.329 1.00 71.38 70 CYS A C 1
ATOM 545 O O . CYS A 1 70 ? 13.677 -5.748 -6.205 1.00 71.38 70 CYS A O 1
ATOM 547 N N . ASN A 1 71 ? 13.921 -5.788 -8.445 1.00 72.50 71 ASN A N 1
ATOM 548 C CA . ASN A 1 71 ? 15.141 -6.590 -8.452 1.00 72.50 71 ASN A CA 1
ATOM 549 C C . ASN A 1 71 ? 16.378 -5.752 -8.112 1.00 72.50 71 ASN A C 1
ATOM 551 O O . ASN A 1 71 ? 17.295 -6.280 -7.491 1.00 72.50 71 ASN A O 1
ATOM 555 N N . GLU A 1 72 ? 16.382 -4.472 -8.483 1.00 76.81 72 GLU A N 1
ATOM 556 C CA . GLU A 1 72 ? 17.469 -3.514 -8.289 1.00 76.81 72 GLU A CA 1
ATOM 557 C C . GLU A 1 72 ? 17.249 -2.680 -7.021 1.00 76.81 72 GLU A C 1
ATOM 559 O O . GLU A 1 72 ? 18.136 -2.552 -6.180 1.00 76.81 72 GLU A O 1
ATOM 564 N N . VAL A 1 73 ? 16.044 -2.132 -6.857 1.00 77.94 73 VAL A N 1
ATOM 565 C CA . VAL A 1 73 ? 15.643 -1.309 -5.714 1.00 77.94 73 VAL A CA 1
ATOM 566 C C . VAL A 1 73 ? 14.255 -1.739 -5.256 1.00 77.94 73 VAL A C 1
ATOM 568 O O . VAL A 1 73 ? 13.253 -1.503 -5.923 1.00 77.94 73 VAL A O 1
ATOM 571 N N . SER A 1 74 ? 14.181 -2.351 -4.081 1.00 84.56 74 SER A N 1
ATOM 572 C CA . SER A 1 74 ? 12.921 -2.700 -3.431 1.00 84.56 74 SER A CA 1
ATOM 573 C C . SER A 1 74 ? 12.568 -1.624 -2.410 1.00 84.56 74 SER A C 1
ATOM 575 O O . SER A 1 74 ? 13.297 -1.418 -1.444 1.00 84.56 74 SER A O 1
ATOM 577 N N . VAL A 1 75 ? 11.430 -0.974 -2.600 1.00 87.19 75 VAL A N 1
ATOM 578 C CA . VAL A 1 75 ? 10.835 -0.000 -1.688 1.00 87.19 75 VAL A CA 1
ATOM 579 C C . VAL A 1 75 ? 9.563 -0.604 -1.118 1.00 87.19 75 VAL A C 1
ATOM 581 O O . VAL A 1 75 ? 8.634 -0.943 -1.854 1.00 87.19 75 VAL A O 1
ATOM 584 N N . ILE A 1 76 ? 9.540 -0.733 0.202 1.00 92.12 76 ILE A N 1
ATOM 585 C CA . ILE A 1 76 ? 8.391 -1.207 0.963 1.00 92.12 76 ILE A CA 1
ATOM 586 C C . ILE A 1 76 ? 7.950 -0.071 1.870 1.00 92.12 76 ILE A C 1
ATOM 588 O O . ILE A 1 76 ? 8.713 0.367 2.727 1.00 92.12 76 ILE A O 1
ATOM 592 N N . GLU A 1 77 ? 6.720 0.393 1.705 1.00 95.12 77 GLU A N 1
ATOM 593 C CA . GLU A 1 77 ? 6.123 1.400 2.571 1.00 95.12 77 GLU A CA 1
ATOM 594 C C . GLU A 1 77 ? 4.964 0.794 3.353 1.00 95.12 77 GLU A C 1
ATOM 596 O O . GLU A 1 77 ? 4.077 0.150 2.792 1.00 95.12 77 GLU A O 1
ATOM 601 N N . LYS A 1 78 ? 4.965 1.023 4.665 1.00 97.50 78 LYS A N 1
ATOM 602 C CA . LYS A 1 78 ? 3.874 0.675 5.560 1.00 97.50 78 LYS A CA 1
ATOM 603 C C . LYS A 1 78 ? 3.307 1.939 6.190 1.00 97.50 78 LYS A C 1
ATOM 605 O O . LYS A 1 78 ? 4.006 2.649 6.911 1.00 97.50 78 LYS A O 1
ATOM 610 N N . LEU A 1 79 ? 2.015 2.162 5.978 1.00 98.25 79 LEU A N 1
ATOM 611 C CA . LEU A 1 79 ? 1.234 3.214 6.621 1.00 98.25 79 LEU A CA 1
ATOM 612 C C . LEU A 1 79 ? 0.228 2.575 7.572 1.00 98.25 79 LEU A C 1
ATOM 614 O O . LEU A 1 79 ? -0.420 1.586 7.233 1.00 98.25 79 LEU A O 1
ATOM 618 N N . THR A 1 80 ? 0.092 3.123 8.773 1.00 98.19 80 THR A N 1
ATOM 619 C CA . THR A 1 80 ? -0.922 2.707 9.746 1.00 98.19 80 THR A CA 1
ATOM 620 C C . THR A 1 80 ? -1.645 3.932 10.279 1.00 98.19 80 THR A C 1
ATOM 622 O O . THR A 1 80 ? -1.046 4.772 10.945 1.00 98.19 80 THR A O 1
ATOM 625 N N . TYR A 1 81 ? -2.938 4.012 9.990 1.00 98.19 81 TYR A N 1
ATOM 626 C CA . TYR A 1 81 ? -3.858 4.985 10.557 1.00 98.19 81 TYR A CA 1
ATOM 627 C C . TYR A 1 81 ? -4.564 4.359 11.757 1.00 98.19 81 TYR A C 1
ATOM 629 O O . TYR A 1 81 ? -5.099 3.254 11.659 1.00 98.19 81 TYR A O 1
ATOM 637 N N . SER A 1 82 ? -4.562 5.061 12.884 1.00 97.31 82 SER A N 1
ATOM 638 C CA . SER A 1 82 ? -5.199 4.623 14.130 1.00 97.31 82 SER A CA 1
ATOM 639 C C . SER A 1 82 ? -5.734 5.828 14.910 1.00 97.31 82 SER A C 1
ATOM 641 O O . SER A 1 82 ? -5.289 6.949 14.657 1.00 97.31 82 SER A O 1
ATOM 643 N N . PRO A 1 83 ? -6.682 5.659 15.844 1.00 96.88 83 PRO A N 1
ATOM 644 C CA . PRO A 1 83 ? -7.122 6.758 16.700 1.00 96.88 83 PRO A CA 1
ATOM 645 C C . PRO A 1 83 ? -5.968 7.288 17.557 1.00 96.88 83 PRO A C 1
ATOM 647 O O . PRO A 1 83 ? -5.179 6.510 18.094 1.00 96.88 83 PRO A O 1
ATOM 650 N N . LEU A 1 84 ? -5.870 8.609 17.716 1.00 94.56 84 LEU A N 1
ATOM 651 C CA . LEU A 1 84 ? -4.899 9.197 18.632 1.00 94.56 84 LEU A CA 1
ATOM 652 C C . LEU A 1 84 ? -5.359 8.962 20.088 1.00 94.56 84 LEU A C 1
ATOM 654 O O . LEU A 1 84 ? -6.447 9.415 20.443 1.00 94.56 84 LEU A O 1
ATOM 658 N N . PRO A 1 85 ? -4.553 8.329 20.968 1.00 91.19 85 PRO A N 1
ATOM 659 C CA . PRO A 1 85 ? -4.998 7.983 22.325 1.00 91.19 85 PRO A CA 1
ATOM 660 C C . PRO A 1 85 ? -5.410 9.180 23.193 1.00 91.19 85 PRO A C 1
ATOM 662 O O . PRO A 1 85 ? -6.196 9.027 24.121 1.00 91.19 85 PRO A O 1
ATOM 665 N N . SER A 1 86 ? -4.871 10.368 22.912 1.00 93.50 86 SER A N 1
ATOM 666 C CA . SER A 1 86 ? -5.140 11.591 23.672 1.00 93.50 86 SER A CA 1
ATOM 667 C C . SER A 1 86 ? -6.316 12.416 23.143 1.00 93.50 86 SER A C 1
ATOM 669 O O . SER A 1 86 ? -6.846 13.238 23.887 1.00 93.50 86 SER A O 1
ATOM 671 N N . ILE A 1 87 ? -6.713 12.244 21.875 1.00 94.12 87 ILE A N 1
ATOM 672 C CA . ILE A 1 87 ? -7.764 13.046 21.231 1.00 94.12 87 ILE A CA 1
ATOM 673 C C . ILE A 1 87 ? -8.581 12.144 20.304 1.00 94.12 87 ILE A C 1
ATOM 675 O O . ILE A 1 87 ? -8.130 11.778 19.221 1.00 94.12 87 ILE A O 1
ATOM 679 N N . GLU A 1 88 ? -9.813 11.838 20.708 1.00 86.06 88 GLU A N 1
ATOM 680 C CA . GLU A 1 88 ? -10.669 10.835 20.058 1.00 86.06 88 GLU A CA 1
ATOM 681 C C . GLU A 1 88 ? -11.008 11.149 18.589 1.00 86.06 88 GLU A C 1
ATOM 683 O O . GLU A 1 88 ? -11.211 10.245 17.780 1.00 86.06 88 GLU A O 1
ATOM 688 N N . TYR A 1 89 ? -11.032 12.431 18.222 1.00 91.44 89 TYR A N 1
ATOM 689 C CA . TYR A 1 89 ? -11.363 12.896 16.868 1.00 91.44 89 TYR A CA 1
ATOM 690 C C . TYR A 1 89 ? -10.135 13.005 15.950 1.00 91.44 89 TYR A C 1
ATOM 692 O O . TYR A 1 89 ? -10.268 13.369 14.782 1.00 91.44 89 TYR A O 1
ATOM 700 N N . CYS A 1 90 ? -8.935 12.729 16.467 1.00 95.75 90 CYS A N 1
ATOM 701 C CA . CYS A 1 90 ? -7.696 12.791 15.704 1.00 95.75 90 CYS A CA 1
ATOM 702 C C . CYS A 1 90 ? -7.264 11.396 15.248 1.00 95.75 90 CYS A C 1
ATOM 704 O O . CYS A 1 90 ? -7.383 10.409 15.972 1.00 95.75 90 CYS A O 1
ATOM 706 N N . THR A 1 91 ? -6.708 11.327 14.040 1.00 97.12 91 THR A N 1
ATOM 707 C CA . THR A 1 91 ? -6.099 10.106 13.501 1.00 97.12 91 THR A CA 1
ATOM 708 C C . THR A 1 91 ? -4.583 10.236 13.557 1.00 97.12 91 THR A C 1
ATOM 710 O O . THR A 1 91 ? -4.016 11.176 13.003 1.00 97.12 91 THR A O 1
ATOM 713 N N . LEU A 1 92 ? -3.928 9.292 14.225 1.00 97.19 92 LEU A N 1
ATOM 714 C CA . LEU A 1 92 ? -2.486 9.116 14.211 1.00 97.19 92 LEU A CA 1
ATOM 715 C C . LEU A 1 92 ? -2.081 8.346 12.951 1.00 97.19 92 LEU A C 1
ATOM 717 O O . LEU A 1 92 ? -2.549 7.229 12.727 1.00 97.19 92 LEU A O 1
ATOM 721 N N . LEU A 1 93 ? -1.182 8.935 12.165 1.00 97.62 93 LEU A N 1
ATOM 722 C CA . LEU A 1 93 ? -0.491 8.267 11.068 1.00 97.62 93 LEU A CA 1
ATOM 723 C C . LEU A 1 93 ? 0.897 7.828 11.54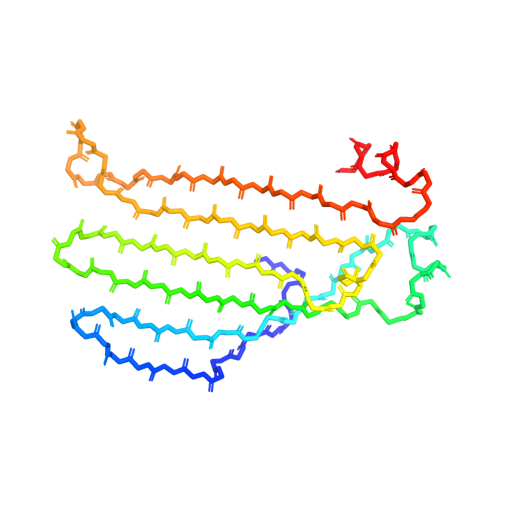1 1.00 97.62 93 LEU A C 1
ATOM 725 O O . LEU A 1 93 ? 1.713 8.659 11.932 1.00 97.62 93 LEU A O 1
ATOM 729 N N . ASN A 1 94 ? 1.168 6.529 11.467 1.00 97.56 94 ASN A N 1
ATOM 730 C CA . ASN A 1 94 ? 2.510 5.976 11.575 1.00 97.56 94 ASN A CA 1
ATOM 731 C C . ASN A 1 94 ? 2.972 5.507 10.191 1.00 97.56 94 ASN A C 1
ATOM 733 O O . ASN A 1 94 ? 2.257 4.756 9.525 1.00 97.56 94 ASN A O 1
ATOM 737 N N . GLN A 1 95 ? 4.143 5.967 9.763 1.00 97.44 95 GLN A N 1
ATOM 738 C CA . GLN A 1 95 ? 4.696 5.700 8.441 1.00 97.44 95 GLN A CA 1
ATOM 739 C C . GLN A 1 95 ? 6.114 5.163 8.579 1.00 97.44 95 GLN A C 1
ATOM 741 O O . GLN A 1 95 ? 6.947 5.747 9.271 1.00 97.44 95 GLN A O 1
ATOM 746 N N . VAL A 1 96 ? 6.379 4.053 7.897 1.00 96.50 96 VAL A N 1
ATOM 747 C CA . VAL A 1 96 ? 7.698 3.428 7.818 1.00 96.50 96 VAL A CA 1
ATOM 748 C C . VAL A 1 96 ? 7.967 3.068 6.367 1.00 96.50 96 VAL A C 1
ATOM 750 O O . VAL A 1 96 ? 7.149 2.404 5.736 1.00 96.50 96 VAL A O 1
ATOM 753 N N . ALA A 1 97 ? 9.126 3.467 5.857 1.00 91.44 97 ALA A N 1
ATOM 754 C CA . ALA A 1 97 ? 9.610 3.066 4.545 1.00 91.44 97 ALA A CA 1
ATOM 755 C C . ALA A 1 97 ? 10.933 2.313 4.698 1.00 91.44 97 ALA A C 1
ATOM 757 O O . ALA A 1 97 ? 11.816 2.728 5.447 1.00 91.44 97 ALA A O 1
ATOM 758 N N . VAL A 1 98 ? 11.060 1.195 3.991 1.00 90.19 98 VAL A N 1
ATOM 759 C CA . VAL A 1 98 ? 12.272 0.383 3.924 1.00 90.19 98 VAL A CA 1
ATOM 760 C C . VAL A 1 98 ? 12.717 0.332 2.473 1.00 90.19 98 VAL A C 1
ATOM 762 O O . VAL A 1 98 ? 11.993 -0.158 1.608 1.00 90.19 98 VAL A O 1
ATOM 765 N N . VAL A 1 99 ? 13.924 0.828 2.220 1.00 86.69 99 VAL A N 1
ATOM 766 C CA . VAL A 1 99 ? 14.551 0.836 0.898 1.00 86.69 99 VAL A CA 1
ATOM 767 C C . VAL A 1 99 ? 15.694 -0.171 0.911 1.00 86.69 99 VAL A C 1
ATOM 769 O O . VAL A 1 99 ? 16.600 -0.090 1.734 1.00 86.69 99 VAL A O 1
ATOM 772 N N . THR A 1 100 ? 15.643 -1.147 0.010 1.00 84.75 100 THR A N 1
ATOM 773 C CA . THR A 1 100 ? 16.673 -2.175 -0.163 1.00 84.75 100 THR A CA 1
ATOM 774 C C . THR A 1 100 ? 17.248 -2.070 -1.563 1.00 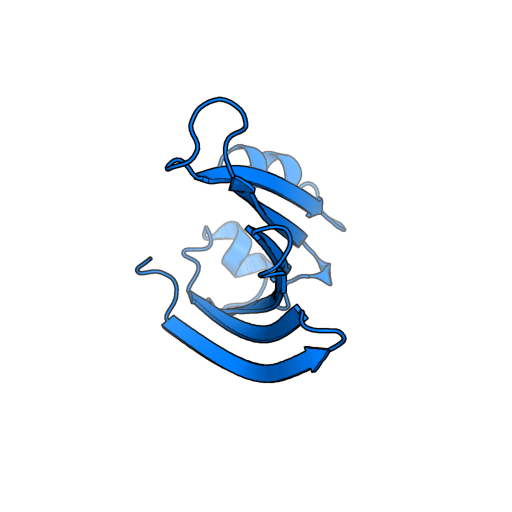84.75 100 THR A C 1
ATOM 776 O O . THR A 1 100 ? 16.526 -2.249 -2.539 1.00 84.75 100 THR A O 1
ATOM 779 N N . ILE A 1 101 ? 18.551 -1.829 -1.663 1.00 79.31 101 ILE A N 1
ATOM 780 C CA . ILE A 1 101 ? 19.272 -1.747 -2.936 1.00 79.31 101 ILE A CA 1
ATOM 781 C C . ILE A 1 101 ? 20.027 -3.057 -3.134 1.00 79.31 101 ILE A C 1
ATOM 783 O O . ILE A 1 101 ? 20.770 -3.495 -2.254 1.00 79.31 101 ILE A O 1
ATOM 787 N N . LYS A 1 102 ? 19.825 -3.701 -4.278 1.00 71.06 102 LYS A N 1
ATOM 788 C CA . LYS A 1 102 ? 20.444 -4.974 -4.636 1.00 71.06 102 LYS A CA 1
ATOM 789 C C . LYS A 1 102 ? 21.294 -4.763 -5.878 1.00 71.06 102 LYS A C 1
ATOM 791 O O . LYS A 1 102 ? 20.769 -4.532 -6.959 1.00 71.06 102 LYS A O 1
ATOM 796 N N . TYR A 1 103 ? 22.605 -4.919 -5.694 1.00 64.56 103 TYR A N 1
ATOM 797 C CA . TYR A 1 103 ? 23.647 -4.707 -6.701 1.00 64.56 103 TYR A CA 1
ATOM 798 C C . TYR A 1 103 ? 23.746 -3.234 -7.157 1.00 64.56 103 TYR A C 1
ATOM 800 O O . TYR A 1 103 ? 22.745 -2.573 -7.384 1.00 64.56 103 TYR A O 1
ATOM 808 N N . PHE A 1 104 ? 24.981 -2.737 -7.293 1.00 60.56 104 PHE A N 1
ATOM 809 C CA . PHE A 1 104 ? 25.395 -1.334 -7.513 1.00 60.56 104 PHE A CA 1
ATOM 810 C C . PHE A 1 104 ? 25.517 -0.438 -6.261 1.00 60.56 104 PHE A C 1
ATOM 812 O O . PHE A 1 104 ? 24.704 -0.525 -5.342 1.00 60.56 104 PHE A O 1
ATOM 819 N N . PRO A 1 105 ? 26.508 0.483 -6.230 1.00 64.31 105 PRO A N 1
ATOM 820 C CA . PRO A 1 105 ? 26.664 1.476 -5.170 1.00 64.31 105 PRO A CA 1
ATOM 821 C C . PRO A 1 105 ? 25.705 2.656 -5.411 1.00 64.31 105 PRO A C 1
ATOM 823 O O . PRO A 1 105 ? 26.127 3.797 -5.569 1.00 64.31 105 PRO A O 1
ATOM 826 N N . LEU A 1 106 ? 24.402 2.377 -5.509 1.00 58.94 106 LEU A N 1
ATOM 827 C CA . LEU A 1 106 ? 23.370 3.402 -5.719 1.00 58.94 106 LEU A CA 1
ATOM 828 C C . LEU A 1 106 ? 22.913 4.070 -4.418 1.00 58.94 106 LEU A C 1
ATOM 830 O O . LEU A 1 106 ? 22.111 4.996 -4.475 1.00 58.94 106 LEU A O 1
ATOM 834 N N . SER A 1 107 ? 23.416 3.629 -3.259 1.00 61.28 107 SER A N 1
ATOM 835 C CA . SER A 1 107 ? 23.018 4.163 -1.950 1.00 61.28 107 SER A CA 1
ATOM 836 C C . SER A 1 107 ? 23.211 5.675 -1.865 1.00 61.28 107 SER A C 1
ATOM 838 O O . SER A 1 107 ? 22.272 6.383 -1.522 1.00 61.28 107 SER A O 1
ATOM 840 N N . SER A 1 108 ? 24.370 6.179 -2.297 1.00 61.38 108 SER A N 1
ATOM 841 C CA . SER A 1 108 ? 24.677 7.614 -2.274 1.00 61.38 108 SER A CA 1
ATOM 842 C C . SER A 1 108 ? 23.748 8.446 -3.163 1.00 61.38 108 SER A C 1
ATOM 844 O O . SER A 1 108 ? 23.431 9.575 -2.824 1.00 61.38 108 SER A O 1
ATOM 846 N N . TYR A 1 109 ? 23.270 7.890 -4.280 1.00 61.72 109 TYR A N 1
ATOM 847 C CA . TYR A 1 109 ? 22.380 8.609 -5.197 1.00 61.72 109 TYR A CA 1
ATOM 848 C C . TYR A 1 109 ? 20.925 8.656 -4.722 1.00 61.72 109 TYR A C 1
ATOM 850 O O . TYR A 1 109 ? 20.187 9.550 -5.128 1.00 61.72 109 TYR A O 1
ATOM 858 N N . ILE A 1 110 ? 20.500 7.675 -3.920 1.00 62.69 110 ILE A N 1
ATOM 859 C CA . ILE A 1 110 ? 19.150 7.632 -3.348 1.00 62.69 110 ILE A CA 1
ATOM 860 C C . ILE A 1 110 ? 19.070 8.497 -2.087 1.00 62.69 110 ILE A C 1
ATOM 862 O O . ILE A 1 110 ? 18.041 9.114 -1.860 1.00 62.69 110 ILE A O 1
ATOM 866 N N . GLU A 1 111 ? 20.141 8.583 -1.294 1.00 64.06 111 GLU A N 1
ATOM 867 C CA . GLU A 1 111 ? 20.183 9.446 -0.102 1.00 64.06 111 GLU A CA 1
ATOM 868 C C . GLU A 1 111 ? 20.156 10.950 -0.428 1.00 64.06 111 GLU A C 1
ATOM 870 O O . GLU A 1 111 ? 19.712 11.745 0.396 1.00 64.06 111 GLU A O 1
ATOM 875 N N . GLU A 1 112 ? 20.619 11.352 -1.616 1.00 60.66 112 GLU A N 1
ATOM 876 C CA . GLU A 1 112 ? 20.599 12.752 -2.068 1.00 60.66 112 GLU A CA 1
ATOM 877 C C . GLU A 1 112 ? 19.241 13.216 -2.638 1.00 60.66 112 GLU A C 1
ATOM 879 O O . GLU A 1 112 ? 19.083 14.411 -2.903 1.00 60.66 112 GLU A O 1
ATOM 884 N N . PHE A 1 113 ? 18.282 12.304 -2.852 1.00 54.41 113 PHE A N 1
ATOM 885 C CA . PHE A 1 113 ? 16.989 12.572 -3.501 1.00 54.41 113 PHE A CA 1
ATOM 886 C C . PHE A 1 113 ? 15.830 12.611 -2.497 1.00 54.41 113 PHE A C 1
ATOM 888 O O . PHE A 1 113 ? 14.967 13.508 -2.641 1.00 54.41 113 PHE A O 1
#

Solvent-accessible surface area (backbone atoms only — not comparable to full-atom values): 6373 Å² total; per-residue (Å²): 115,92,44,56,77,46,77,43,77,77,46,74,51,74,55,96,80,25,42,39,37,36,32,44,37,35,26,48,56,89,60,55,73,70,54,37,67,74,70,46,87,67,52,69,39,37,28,44,32,44,33,41,37,33,73,90,77,51,33,38,39,38,42,35,34,45,61,51,58,39,80,44,46,32,44,39,38,39,41,37,39,30,64,29,94,92,42,85,92,40,75,38,78,48,77,49,75,47,80,46,78,41,80,78,91,52,64,71,66,58,75,77,106

Organism: Parasteatoda tepidariorum (NCBI:txid114398)

Sequence (113 aa):
NPAVEALYIVDRLISNVVLMTLRLICSKWGLPSWAARLLGADKTCYASEHSEVNPKEKVMTLLTNNLTFCNEVSVIEKLTYSPLPSIEYCTLLNQVAVVTIKYFPLSSYIEEF

Nearest PDB structures (foldseek):
  8ag0-assembly1_A  TM=8.978E-01  e=3.264E-08  Homo sapiens
  6i3v-assembly1_B  TM=8.565E-01  e=3.745E-06  Homo sapiens
  5jqm-assembly1_B  TM=8.821E-01  e=2.030E-05  Saccharomyces cerevisiae S288C
  5jqm-assembly1_C  TM=8.879E-01  e=4.855E-05  Saccharomyces cerevisiae S288C
  4ytx-assembly4_L  TM=7.885E-01  e=3.315E-05  Saccharomyces cerevisiae S288C

Radius of gyration: 16.77 Å; Cα contacts (8 Å, |Δi|>4): 213; chains: 1; bounding box: 42×26×44 Å